Protein AF-A0A503WKK1-F1 (afdb_monomer)

Mean predicted aligned error: 8.86 Å

pLDDT: mean 79.46, std 18.34, range [39.28, 95.06]

Structure (mmCIF, N/CA/C/O backbone):
data_AF-A0A503WKK1-F1
#
_entry.id   AF-A0A503WKK1-F1
#
loop_
_atom_site.group_PDB
_atom_site.id
_atom_site.type_symbol
_atom_site.label_atom_id
_atom_site.label_alt_id
_atom_site.label_comp_id
_atom_site.label_asym_id
_atom_site.label_entity_id
_atom_site.label_seq_id
_atom_si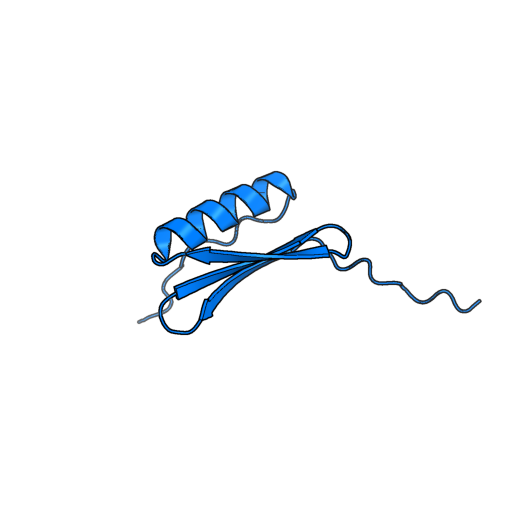te.pdbx_PDB_ins_code
_atom_site.Cartn_x
_atom_site.Cartn_y
_atom_site.Cartn_z
_atom_site.occupancy
_atom_site.B_iso_or_equiv
_atom_site.auth_seq_id
_atom_site.auth_comp_id
_atom_site.auth_asym_id
_atom_site.auth_atom_id
_atom_site.pdbx_PDB_model_num
ATOM 1 N N . MET A 1 1 ? 2.954 -23.465 -30.794 1.00 39.69 1 MET A N 1
ATOM 2 C CA . MET A 1 1 ? 3.674 -23.522 -29.506 1.00 39.69 1 MET A CA 1
ATOM 3 C C . MET A 1 1 ? 2.841 -22.728 -28.519 1.00 39.69 1 MET A C 1
ATOM 5 O O . MET A 1 1 ? 2.758 -21.515 -28.646 1.00 39.69 1 MET A O 1
ATOM 9 N N . ALA A 1 2 ? 2.087 -23.418 -27.665 1.00 48.19 2 ALA A N 1
ATOM 10 C CA . ALA A 1 2 ? 1.321 -22.775 -26.609 1.00 48.19 2 ALA A CA 1
ATOM 11 C C . ALA A 1 2 ? 2.305 -22.396 -25.501 1.00 48.19 2 ALA A C 1
ATOM 13 O O . ALA A 1 2 ? 2.713 -23.241 -24.715 1.00 48.19 2 ALA A O 1
ATOM 14 N N . SER A 1 3 ? 2.718 -21.138 -25.479 1.00 45.69 3 SER A N 1
ATOM 15 C CA . SER A 1 3 ? 3.355 -20.547 -24.311 1.00 45.69 3 SER A CA 1
ATOM 16 C C . SER A 1 3 ? 2.427 -19.425 -23.918 1.00 45.69 3 SER A C 1
ATOM 18 O O . SER A 1 3 ? 2.449 -18.347 -24.513 1.00 45.69 3 SER A O 1
ATOM 20 N N . GLY A 1 4 ? 1.506 -19.746 -23.006 1.00 45.69 4 GLY A N 1
ATOM 21 C CA . GLY A 1 4 ? 0.726 -18.727 -22.336 1.00 45.69 4 GLY A CA 1
ATOM 22 C C . GLY A 1 4 ? 1.703 -17.656 -21.891 1.00 45.69 4 GLY A C 1
ATOM 23 O O . GLY A 1 4 ? 2.744 -17.968 -21.315 1.00 45.69 4 GLY A O 1
ATOM 24 N N . ALA A 1 5 ? 1.398 -16.401 -22.200 1.00 50.31 5 ALA A N 1
ATOM 25 C CA . ALA A 1 5 ? 1.909 -15.328 -21.383 1.00 50.31 5 ALA A CA 1
ATOM 26 C C . ALA A 1 5 ? 1.373 -15.626 -19.980 1.00 50.31 5 ALA A C 1
ATOM 28 O O . ALA A 1 5 ? 0.274 -15.206 -19.619 1.00 50.31 5 ALA A O 1
ATOM 29 N N . GLU A 1 6 ? 2.115 -16.436 -19.224 1.00 45.72 6 GLU A N 1
ATOM 30 C CA . GLU A 1 6 ? 2.176 -16.363 -17.785 1.00 45.72 6 GLU A CA 1
ATOM 31 C C . GLU A 1 6 ? 2.519 -14.903 -17.549 1.00 45.72 6 GLU A C 1
ATOM 33 O O . GLU A 1 6 ? 3.673 -14.488 -17.590 1.00 45.72 6 GLU A O 1
ATOM 38 N N . LYS A 1 7 ? 1.468 -14.080 -17.487 1.00 53.00 7 LYS A N 1
ATOM 39 C CA . LYS A 1 7 ? 1.525 -12.718 -17.011 1.00 53.00 7 LYS A CA 1
ATOM 40 C C . LYS A 1 7 ? 2.039 -12.887 -15.597 1.00 53.00 7 LYS A C 1
ATOM 42 O O . LYS A 1 7 ? 1.235 -13.036 -14.680 1.00 53.00 7 LYS A O 1
ATOM 47 N N . THR A 1 8 ? 3.358 -12.920 -15.425 1.00 52.81 8 THR A N 1
ATOM 48 C CA . THR A 1 8 ? 3.989 -12.668 -14.141 1.00 52.81 8 THR A CA 1
ATOM 49 C C . THR A 1 8 ? 3.285 -11.413 -13.662 1.00 52.81 8 THR A C 1
ATOM 51 O O . THR A 1 8 ? 3.308 -10.411 -14.390 1.00 52.81 8 THR A O 1
ATOM 54 N N . PRO A 1 9 ? 2.487 -11.484 -12.586 1.00 61.22 9 PRO A N 1
ATOM 55 C CA . PRO A 1 9 ? 1.597 -10.386 -12.291 1.00 61.22 9 PRO A CA 1
ATOM 56 C C . PRO A 1 9 ? 2.499 -9.196 -12.017 1.00 61.22 9 PRO A C 1
ATOM 58 O O . PRO A 1 9 ? 3.402 -9.266 -11.180 1.00 61.22 9 PRO A O 1
ATOM 61 N N . ALA A 1 10 ? 2.323 -8.166 -12.844 1.00 78.12 10 ALA A N 1
ATOM 62 C CA . ALA A 1 10 ? 3.174 -6.998 -12.821 1.00 78.12 10 ALA A CA 1
ATOM 63 C C . ALA A 1 10 ? 3.204 -6.455 -11.395 1.00 78.12 10 ALA A C 1
ATOM 65 O O . ALA A 1 10 ? 2.168 -6.431 -10.719 1.00 78.12 10 ALA A O 1
ATOM 66 N N . ASN A 1 11 ? 4.389 -6.041 -10.949 1.00 88.62 11 ASN A N 1
ATOM 67 C CA . ASN A 1 11 ? 4.527 -5.451 -9.632 1.00 88.62 11 ASN A CA 1
ATOM 68 C C . ASN A 1 11 ? 3.517 -4.303 -9.507 1.00 88.62 11 ASN A C 1
ATOM 70 O O . ASN A 1 11 ? 3.392 -3.472 -10.408 1.00 88.62 11 ASN A O 1
ATOM 74 N N . ALA A 1 12 ? 2.751 -4.277 -8.425 1.00 87.88 12 ALA A N 1
ATOM 75 C CA . ALA A 1 12 ? 1.674 -3.313 -8.261 1.00 87.88 12 ALA A CA 1
ATOM 76 C C . ALA A 1 12 ? 1.507 -2.955 -6.793 1.00 87.88 12 ALA A C 1
ATOM 78 O O . ALA A 1 12 ? 1.662 -3.797 -5.916 1.00 87.88 12 ALA A O 1
ATOM 79 N N . VAL A 1 13 ? 1.151 -1.702 -6.525 1.00 90.88 13 VAL A N 1
ATOM 80 C CA . VAL A 1 13 ? 0.825 -1.252 -5.171 1.00 90.88 13 VAL A CA 1
ATOM 81 C C . VAL A 1 13 ? -0.483 -0.483 -5.208 1.00 90.88 13 VAL A C 1
ATOM 83 O O . VAL A 1 13 ? -0.594 0.542 -5.894 1.00 90.88 13 VAL A O 1
ATOM 86 N N . ARG A 1 14 ? -1.468 -0.970 -4.458 1.00 90.81 14 ARG A N 1
ATOM 87 C CA . ARG A 1 14 ? -2.824 -0.423 -4.367 1.00 90.81 14 ARG A CA 1
ATOM 88 C C . ARG A 1 14 ? -3.140 -0.071 -2.924 1.00 90.81 14 ARG A C 1
ATOM 90 O O . ARG A 1 14 ? -2.621 -0.699 -2.009 1.00 90.81 14 ARG A O 1
ATOM 97 N N . VAL A 1 15 ? -3.960 0.955 -2.746 1.00 91.69 15 VAL A N 1
ATOM 98 C CA . VAL A 1 15 ? -4.461 1.377 -1.438 1.00 91.69 15 VAL A CA 1
ATOM 99 C C . VAL A 1 15 ? -5.975 1.358 -1.521 1.00 91.69 15 VAL A C 1
ATOM 101 O O . VAL A 1 15 ? -6.541 2.004 -2.400 1.00 91.69 15 VAL A O 1
ATOM 104 N N . GLU A 1 16 ? -6.607 0.604 -0.637 1.00 91.94 16 GLU A N 1
ATOM 105 C CA . GLU A 1 16 ? -8.048 0.375 -0.604 1.00 91.94 16 GLU A CA 1
ATOM 106 C C . GLU A 1 16 ? -8.555 0.619 0.814 1.00 91.94 16 GLU 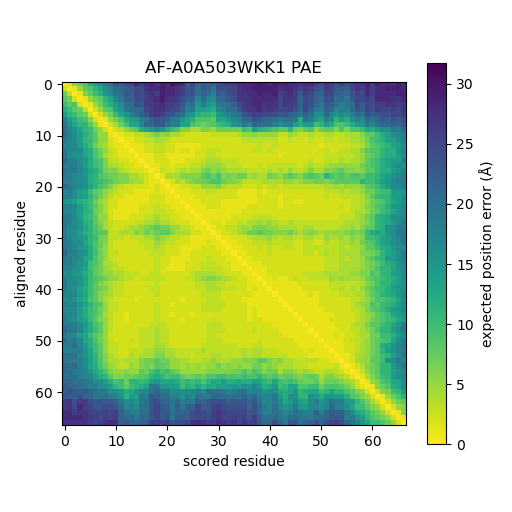A C 1
ATOM 108 O O . GLU A 1 16 ? -7.854 0.349 1.787 1.00 91.94 16 GLU A O 1
ATOM 113 N N . ARG A 1 17 ? -9.766 1.157 0.950 1.00 90.69 17 ARG A N 1
ATOM 114 C CA . ARG A 1 17 ? -10.401 1.337 2.257 1.00 90.69 17 ARG A CA 1
ATOM 115 C C . ARG A 1 17 ? -11.221 0.089 2.577 1.00 90.69 17 ARG A C 1
ATOM 117 O O . ARG A 1 17 ? -12.082 -0.271 1.780 1.00 90.69 17 ARG A O 1
ATOM 124 N N . LEU A 1 18 ? -10.964 -0.543 3.719 1.00 90.00 18 LEU A N 1
ATOM 125 C CA . LEU A 1 18 ? -11.642 -1.758 4.187 1.00 90.00 18 LEU A CA 1
ATOM 126 C C . LEU A 1 18 ? -12.110 -1.548 5.629 1.00 90.00 18 LEU A C 1
ATOM 128 O O . LEU A 1 18 ? -11.283 -1.258 6.480 1.00 90.00 18 LEU A O 1
ATOM 132 N N . ASP A 1 19 ? -13.416 -1.652 5.889 1.00 85.62 19 ASP A N 1
ATOM 133 C CA . ASP A 1 19 ? -14.023 -1.617 7.237 1.00 85.62 19 ASP A CA 1
ATOM 134 C C . ASP A 1 19 ? -13.532 -0.495 8.181 1.00 85.62 19 ASP A C 1
ATOM 136 O O . ASP A 1 19 ? -13.446 -0.650 9.393 1.00 85.62 19 ASP A O 1
ATOM 140 N N . GLY A 1 20 ? -13.233 0.684 7.626 1.00 89.00 20 GLY A N 1
ATOM 141 C CA . GLY A 1 20 ? -12.733 1.834 8.394 1.00 89.00 20 GLY A CA 1
ATOM 142 C C . GLY A 1 20 ? -11.207 1.925 8.481 1.00 89.00 20 GLY A C 1
ATOM 143 O O . GLY A 1 20 ? -10.691 2.984 8.825 1.00 89.00 20 GLY A O 1
ATOM 144 N N . GLU A 1 21 ? -10.502 0.883 8.061 1.00 94.88 21 GLU A N 1
ATOM 145 C CA . GLU A 1 21 ? -9.056 0.828 7.888 1.00 94.88 21 GLU A CA 1
ATOM 146 C C . GLU A 1 21 ? -8.655 1.021 6.415 1.00 94.88 21 GLU A C 1
ATOM 148 O O . GLU A 1 21 ? -9.474 1.116 5.494 1.00 94.88 21 GLU A O 1
ATOM 153 N N . TRP A 1 22 ? -7.350 1.079 6.188 1.00 95.00 22 TRP A N 1
ATOM 154 C CA . TRP A 1 22 ? -6.710 1.254 4.896 1.00 95.00 22 TRP A CA 1
ATOM 155 C C . TRP A 1 22 ? -5.777 0.087 4.613 1.00 95.00 22 TRP A C 1
ATOM 157 O O . TRP A 1 22 ? -4.735 -0.074 5.245 1.00 95.00 22 TRP A O 1
ATOM 167 N N . ALA A 1 23 ? -6.137 -0.718 3.626 1.00 95.06 23 ALA A N 1
ATOM 168 C CA . ALA A 1 23 ? -5.352 -1.834 3.149 1.00 95.06 23 ALA A CA 1
ATOM 169 C C . ALA A 1 23 ? -4.418 -1.401 2.022 1.00 95.06 23 ALA A C 1
ATOM 171 O O . ALA A 1 23 ? -4.850 -0.914 0.980 1.00 95.06 23 ALA A O 1
ATOM 172 N N . VAL A 1 24 ? -3.124 -1.628 2.204 1.00 94.62 24 VAL A N 1
ATOM 173 C CA . VAL A 1 24 ? -2.126 -1.528 1.144 1.00 94.62 24 VAL A CA 1
ATOM 174 C C . VAL A 1 24 ? -1.858 -2.923 0.607 1.00 94.62 24 VAL A C 1
ATOM 176 O O . VAL A 1 24 ? -1.280 -3.758 1.305 1.00 94.62 24 VAL A O 1
ATOM 179 N N . GLN A 1 25 ? -2.265 -3.168 -0.634 1.00 94.50 25 G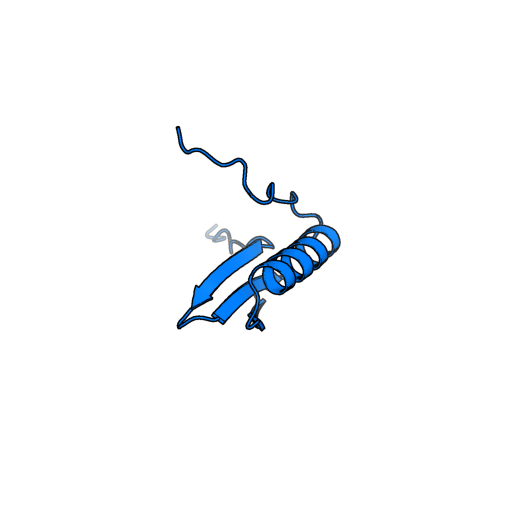LN A N 1
ATOM 180 C CA . GLN A 1 25 ? -1.987 -4.402 -1.355 1.00 94.50 25 GLN A CA 1
ATOM 181 C C . GLN A 1 25 ? -0.739 -4.222 -2.220 1.00 94.50 25 GLN A C 1
ATOM 183 O O . GLN A 1 25 ? -0.652 -3.292 -3.021 1.00 94.50 25 GLN A O 1
ATOM 188 N N . ILE A 1 26 ? 0.222 -5.124 -2.062 1.00 93.19 26 ILE A N 1
ATOM 189 C CA . ILE A 1 26 ? 1.492 -5.155 -2.780 1.00 93.19 26 ILE A CA 1
ATOM 190 C C . ILE A 1 26 ? 1.538 -6.459 -3.560 1.00 93.19 26 ILE A C 1
ATOM 192 O O . ILE A 1 26 ? 1.480 -7.534 -2.971 1.00 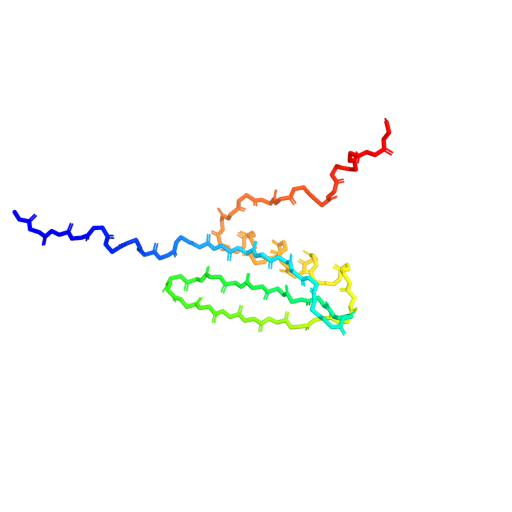93.19 26 ILE A O 1
ATOM 196 N N . VAL A 1 27 ? 1.660 -6.361 -4.873 1.00 91.06 27 VAL A N 1
ATOM 197 C CA . VAL A 1 27 ? 1.950 -7.481 -5.760 1.00 91.06 27 VAL A CA 1
ATOM 198 C C . VAL A 1 27 ? 3.426 -7.384 -6.108 1.00 91.06 27 VAL A C 1
ATOM 200 O O . VAL A 1 27 ? 3.854 -6.390 -6.690 1.00 91.06 27 VAL A O 1
ATOM 203 N N . GLU A 1 28 ? 4.206 -8.384 -5.722 1.00 87.88 28 GLU A N 1
ATOM 204 C CA . GLU A 1 28 ? 5.634 -8.485 -6.021 1.00 87.88 28 GLU A CA 1
ATOM 205 C C . GLU A 1 28 ? 5.902 -9.894 -6.552 1.00 87.88 28 GLU A C 1
ATOM 207 O O . GLU A 1 28 ? 5.719 -10.873 -5.830 1.00 87.88 28 GLU A O 1
ATOM 212 N N . ASN A 1 29 ? 6.301 -10.005 -7.822 1.00 85.31 29 ASN A N 1
ATOM 213 C CA . ASN A 1 29 ? 6.712 -11.271 -8.439 1.00 85.31 29 ASN A CA 1
ATOM 214 C C . ASN A 1 29 ? 5.724 -12.446 -8.232 1.00 85.31 29 ASN A C 1
ATOM 216 O O . ASN A 1 29 ? 6.120 -13.539 -7.834 1.00 85.31 29 ASN A O 1
ATOM 220 N N . GLY A 1 30 ? 4.417 -12.235 -8.420 1.00 84.81 30 GLY A N 1
ATOM 221 C CA . GLY A 1 30 ? 3.427 -13.295 -8.147 1.00 84.81 30 GLY A CA 1
ATOM 222 C C . GLY A 1 30 ? 2.823 -13.277 -6.750 1.00 84.81 30 GLY A C 1
ATOM 223 O O . GLY A 1 30 ? 1.736 -13.815 -6.550 1.00 84.81 30 GLY A O 1
ATOM 224 N N . LYS A 1 31 ? 3.494 -12.653 -5.782 1.00 87.50 31 LYS A N 1
ATOM 225 C CA . LYS A 1 31 ? 3.101 -12.698 -4.378 1.00 8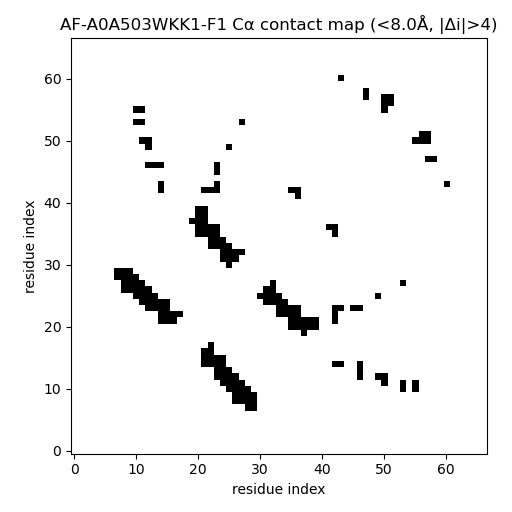7.50 31 LYS A CA 1
ATOM 226 C C . LYS A 1 31 ? 2.302 -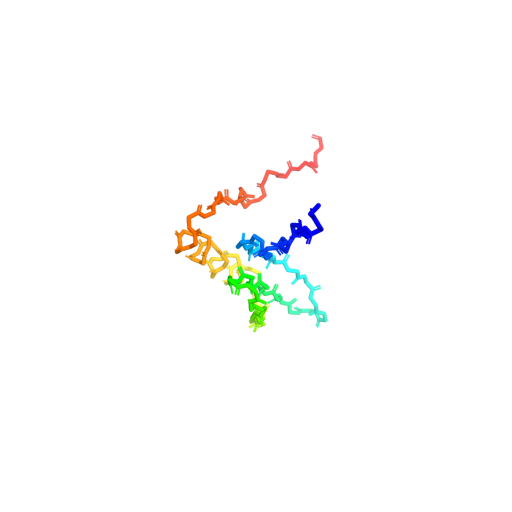11.463 -3.996 1.00 87.50 31 LYS A C 1
ATOM 228 O O . LYS A 1 31 ? 2.784 -10.339 -4.113 1.00 87.50 31 LYS A O 1
ATOM 233 N N . VAL A 1 32 ? 1.096 -11.688 -3.484 1.00 90.19 32 VAL A N 1
ATOM 234 C CA . VAL A 1 32 ? 0.251 -10.632 -2.923 1.00 90.19 32 VAL A CA 1
ATOM 235 C C . VAL A 1 32 ? 0.507 -10.541 -1.424 1.00 90.19 32 VAL A C 1
ATOM 237 O O . VAL A 1 32 ? 0.395 -11.529 -0.702 1.00 90.19 32 VAL A O 1
ATOM 240 N N . THR A 1 33 ? 0.859 -9.352 -0.954 1.00 92.19 33 THR A N 1
ATOM 241 C CA . THR A 1 33 ? 1.001 -9.025 0.466 1.00 92.19 33 THR A CA 1
ATOM 242 C C . THR A 1 33 ? 0.060 -7.881 0.794 1.00 92.19 33 THR A C 1
ATOM 244 O O . THR A 1 33 ? 0.007 -6.902 0.056 1.00 92.19 33 THR A O 1
ATOM 247 N N . GLN A 1 34 ? -0.663 -7.980 1.905 1.00 93.62 34 GLN A N 1
ATOM 248 C CA . GLN A 1 34 ? -1.567 -6.931 2.361 1.00 93.62 34 GLN A CA 1
ATOM 249 C C . GLN A 1 34 ? -1.132 -6.410 3.729 1.00 93.62 34 GLN A C 1
ATOM 251 O O . GLN A 1 34 ? -0.746 -7.185 4.606 1.00 93.62 34 GLN A O 1
ATOM 256 N N . ARG A 1 35 ? -1.201 -5.091 3.915 1.00 94.12 35 ARG A N 1
ATOM 257 C CA . ARG A 1 35 ? -0.987 -4.431 5.207 1.00 94.12 35 ARG A CA 1
ATOM 258 C C . ARG A 1 35 ? -2.122 -3.470 5.508 1.00 94.12 35 ARG A C 1
ATOM 260 O O . ARG A 1 35 ? -2.417 -2.618 4.682 1.00 94.12 35 ARG A O 1
ATOM 267 N N . LEU A 1 36 ? -2.732 -3.626 6.677 1.00 94.62 36 LEU A N 1
ATOM 268 C CA . LEU A 1 36 ? -3.783 -2.745 7.174 1.00 94.62 36 LEU A CA 1
ATOM 269 C C . LEU A 1 36 ? -3.172 -1.602 7.984 1.00 94.62 36 LEU A C 1
ATOM 271 O O . LEU A 1 36 ? -2.157 -1.783 8.661 1.00 94.62 36 LEU A O 1
ATOM 275 N N . PHE A 1 37 ? -3.793 -0.436 7.881 1.00 93.69 37 PHE A N 1
ATOM 276 C CA . PHE A 1 37 ? -3.442 0.778 8.598 1.00 93.69 37 PHE A CA 1
ATOM 277 C C . PHE A 1 37 ? -4.722 1.484 9.028 1.00 93.69 37 PHE A C 1
ATOM 279 O O . PHE A 1 37 ? -5.630 1.664 8.225 1.00 93.69 37 PHE A O 1
ATOM 286 N N . GLU A 1 38 ? -4.765 1.994 10.250 1.00 93.06 38 GLU A N 1
ATOM 287 C CA . GLU A 1 38 ? -5.921 2.761 10.733 1.00 93.06 38 GLU A CA 1
ATOM 288 C C . GLU A 1 38 ? -6.031 4.127 10.033 1.00 93.06 38 GLU A C 1
ATOM 290 O O . GLU A 1 38 ? -7.114 4.671 9.835 1.00 93.06 38 GLU A O 1
ATOM 295 N N . THR A 1 39 ? -4.895 4.691 9.616 1.00 92.75 39 THR A N 1
ATOM 296 C CA . THR A 1 39 ? -4.819 6.040 9.047 1.00 92.75 39 THR A CA 1
ATOM 297 C C . THR A 1 39 ? -4.477 6.018 7.561 1.00 92.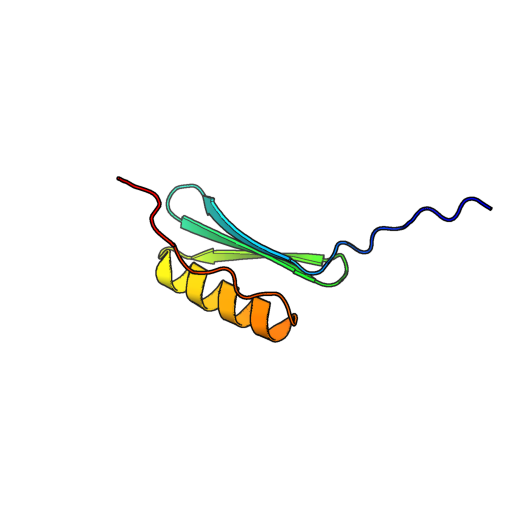75 39 THR A C 1
ATOM 299 O O . THR A 1 39 ? -3.454 5.464 7.150 1.00 92.75 39 THR A O 1
ATOM 302 N N . GLU A 1 40 ? -5.266 6.741 6.762 1.00 90.44 40 GLU A N 1
ATOM 303 C CA . GLU A 1 40 ? -5.074 6.869 5.311 1.00 90.44 40 GLU A CA 1
ATOM 304 C C . GLU A 1 40 ? -3.670 7.364 4.949 1.00 90.44 40 GLU A C 1
ATOM 306 O O . GLU A 1 40 ? -3.011 6.841 4.052 1.00 90.44 40 GLU A O 1
ATOM 311 N N . GLN A 1 41 ? -3.198 8.388 5.660 1.00 90.75 41 GLN A N 1
ATOM 312 C CA . GLN A 1 41 ? -1.921 9.032 5.383 1.00 90.75 41 GLN A CA 1
ATOM 313 C C . GLN A 1 41 ? -0.740 8.072 5.593 1.00 90.75 41 GLN A C 1
ATOM 315 O O . GLN A 1 41 ? 0.195 8.067 4.792 1.00 90.75 41 GLN A O 1
ATOM 320 N N . PHE A 1 42 ? -0.817 7.198 6.604 1.00 92.56 42 PHE A N 1
ATOM 321 C CA . PHE A 1 42 ? 0.178 6.149 6.831 1.00 92.56 42 PHE A CA 1
ATOM 322 C C . PHE A 1 42 ? 0.131 5.079 5.736 1.00 92.56 42 PHE A C 1
ATOM 324 O O . PHE A 1 42 ? 1.181 4.731 5.193 1.00 92.56 42 PHE A O 1
ATOM 331 N N . ALA A 1 43 ? -1.065 4.627 5.344 1.00 92.94 43 ALA A N 1
ATOM 332 C CA . ALA A 1 43 ? -1.229 3.685 4.237 1.00 92.94 43 ALA A CA 1
ATOM 333 C C . ALA A 1 43 ? -0.649 4.237 2.926 1.00 92.94 43 ALA A C 1
ATOM 335 O O . ALA A 1 43 ? 0.103 3.554 2.230 1.00 92.94 43 ALA A O 1
ATOM 336 N N . LYS A 1 44 ? -0.942 5.503 2.606 1.00 90.50 44 LYS A N 1
ATOM 337 C CA . LYS A 1 44 ? -0.425 6.194 1.417 1.00 90.50 44 LYS A CA 1
ATOM 338 C C . LYS A 1 44 ? 1.096 6.329 1.446 1.00 90.50 44 LYS A C 1
ATOM 340 O O . LYS A 1 44 ? 1.743 6.024 0.445 1.00 90.50 44 LYS A O 1
ATOM 345 N N . ASN A 1 45 ? 1.671 6.739 2.577 1.00 92.56 45 ASN A N 1
ATOM 346 C CA . ASN A 1 45 ? 3.121 6.872 2.713 1.00 92.56 45 ASN A CA 1
ATOM 347 C C . ASN A 1 45 ? 3.827 5.515 2.553 1.00 92.56 45 ASN A C 1
ATOM 349 O O . ASN A 1 45 ? 4.780 5.384 1.783 1.00 92.56 45 ASN A O 1
ATOM 353 N N . PHE A 1 46 ? 3.298 4.472 3.199 1.00 92.38 46 PHE A N 1
ATOM 354 C CA . PHE A 1 46 ? 3.807 3.112 3.054 1.00 92.38 46 PHE A CA 1
ATOM 355 C C . PHE A 1 46 ? 3.709 2.614 1.605 1.00 92.38 46 PHE A C 1
ATOM 357 O O . PHE A 1 46 ? 4.681 2.087 1.062 1.00 92.38 46 PHE A O 1
ATOM 364 N N . ALA A 1 47 ? 2.571 2.840 0.943 1.00 91.94 47 ALA A N 1
ATOM 365 C CA . ALA A 1 47 ? 2.376 2.489 -0.459 1.00 91.94 47 ALA A CA 1
ATOM 366 C C . ALA A 1 47 ? 3.376 3.200 -1.383 1.00 91.94 47 ALA A C 1
ATOM 368 O O . ALA A 1 47 ? 3.930 2.569 -2.282 1.00 91.94 47 ALA A O 1
ATOM 369 N N . ASN A 1 48 ? 3.658 4.484 -1.154 1.00 91.50 48 ASN A N 1
ATOM 370 C CA . ASN A 1 48 ? 4.664 5.221 -1.920 1.00 91.50 48 ASN A CA 1
ATOM 371 C C . ASN A 1 48 ? 6.070 4.645 -1.724 1.00 91.50 48 ASN A C 1
ATOM 373 O O . ASN A 1 48 ? 6.777 4.443 -2.711 1.00 91.50 48 ASN A O 1
ATOM 377 N N . GLY A 1 49 ? 6.444 4.284 -0.493 1.00 92.19 49 GLY A N 1
ATOM 378 C CA . GLY A 1 49 ? 7.708 3.593 -0.224 1.00 92.19 49 GLY A CA 1
ATOM 379 C C . GLY A 1 49 ? 7.835 2.274 -0.994 1.00 92.19 49 GLY A C 1
ATOM 380 O O . GLY A 1 49 ? 8.870 2.007 -1.606 1.00 92.19 49 GLY A O 1
ATOM 381 N N . GLN A 1 50 ? 6.762 1.477 -1.049 1.00 92.81 50 GLN A N 1
ATOM 382 C CA . GLN A 1 50 ? 6.753 0.231 -1.825 1.00 92.81 50 GLN A CA 1
ATOM 383 C C . GLN A 1 50 ? 6.798 0.478 -3.335 1.00 92.81 50 GLN A C 1
ATOM 385 O O . GLN A 1 50 ? 7.482 -0.254 -4.043 1.00 92.81 50 GLN A O 1
ATOM 390 N N . ARG A 1 51 ? 6.135 1.525 -3.846 1.00 89.56 51 ARG A N 1
ATOM 391 C CA . ARG A 1 51 ? 6.221 1.899 -5.268 1.00 89.56 51 ARG A CA 1
ATOM 392 C C . ARG A 1 51 ? 7.644 2.256 -5.668 1.00 89.56 51 ARG A C 1
ATOM 394 O O . ARG A 1 51 ? 8.120 1.736 -6.668 1.00 89.56 51 ARG A O 1
ATOM 401 N N . ILE A 1 52 ? 8.330 3.068 -4.863 1.00 89.94 52 ILE A N 1
ATOM 402 C CA . ILE A 1 52 ? 9.732 3.437 -5.103 1.00 89.94 52 ILE A CA 1
ATOM 403 C C . ILE A 1 52 ? 10.612 2.181 -5.102 1.00 89.94 52 ILE A C 1
ATOM 405 O O . ILE A 1 52 ? 11.372 1.965 -6.042 1.00 89.94 52 ILE A O 1
ATOM 409 N N . ARG A 1 53 ? 10.451 1.305 -4.100 1.00 89.88 53 ARG A N 1
ATOM 410 C CA . ARG A 1 53 ? 11.184 0.032 -4.010 1.00 89.88 53 ARG A CA 1
ATOM 411 C C . ARG A 1 53 ? 10.953 -0.871 -5.228 1.00 89.88 53 ARG A C 1
ATOM 413 O O . ARG A 1 53 ? 11.883 -1.529 -5.680 1.00 89.88 53 ARG A O 1
ATOM 420 N N . LEU A 1 54 ? 9.732 -0.891 -5.760 1.00 87.25 54 LEU A N 1
ATOM 421 C CA . LEU A 1 54 ? 9.338 -1.702 -6.916 1.00 87.25 54 LEU A CA 1
ATOM 422 C C . LEU A 1 54 ? 9.553 -1.001 -8.268 1.00 87.25 54 LEU A C 1
ATOM 424 O O . LEU A 1 54 ? 9.165 -1.558 -9.294 1.00 87.25 54 LEU A O 1
ATOM 428 N N . SER A 1 55 ? 10.159 0.195 -8.289 1.00 86.69 55 SER A N 1
ATOM 429 C CA . SER A 1 55 ? 10.314 1.037 -9.490 1.00 86.69 55 SER A CA 1
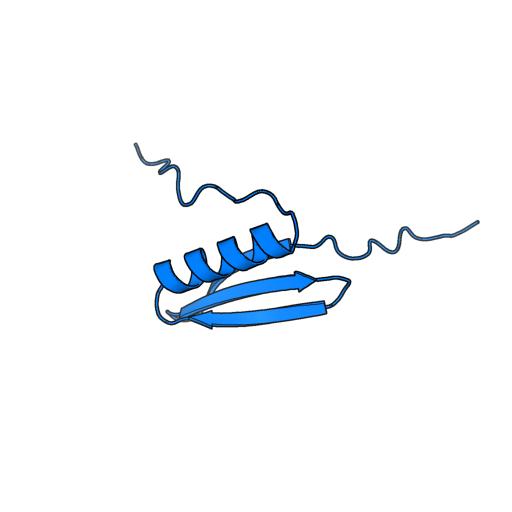ATOM 430 C C . SER A 1 55 ? 8.994 1.307 -10.227 1.00 86.69 55 SER A C 1
ATOM 432 O O . SER A 1 55 ? 8.942 1.386 -11.453 1.00 86.69 55 SER A O 1
ATOM 434 N N . LEU A 1 56 ? 7.904 1.432 -9.471 1.00 84.44 56 LEU A N 1
ATOM 435 C CA . LEU A 1 56 ? 6.579 1.744 -9.989 1.00 84.44 56 LEU A CA 1
ATOM 436 C C . LEU A 1 56 ? 6.352 3.254 -10.002 1.00 84.44 56 LEU A C 1
ATOM 438 O O . LEU A 1 56 ? 6.840 3.956 -9.111 1.00 84.44 56 LEU A O 1
ATOM 442 N N . PRO A 1 57 ? 5.556 3.765 -10.957 1.00 80.00 57 PRO A N 1
ATOM 443 C CA . PRO A 1 57 ? 5.169 5.163 -10.949 1.00 80.00 57 PRO A CA 1
ATOM 444 C C . PRO A 1 57 ? 4.468 5.491 -9.632 1.00 80.00 57 PRO A C 1
ATOM 446 O O . PRO A 1 57 ? 3.504 4.832 -9.227 1.00 80.00 57 PRO A O 1
ATOM 449 N N . VAL A 1 58 ? 4.971 6.519 -8.951 1.00 72.25 58 VAL A N 1
ATOM 450 C CA . VAL A 1 58 ? 4.305 7.069 -7.776 1.00 72.25 58 VAL A CA 1
ATOM 451 C C . VAL A 1 58 ? 2.990 7.661 -8.259 1.00 72.25 58 VAL A C 1
ATOM 453 O O . VAL A 1 58 ? 2.976 8.595 -9.059 1.00 72.25 58 VAL A O 1
ATOM 456 N N . LEU A 1 59 ? 1.875 7.086 -7.811 1.00 67.44 59 LEU A N 1
ATOM 457 C CA . LEU A 1 59 ? 0.577 7.666 -8.114 1.00 67.44 59 LEU A CA 1
ATOM 458 C C . LEU A 1 59 ? 0.458 8.992 -7.357 1.00 67.44 59 LEU A C 1
ATOM 460 O O . LEU A 1 59 ? 0.745 9.022 -6.155 1.00 67.44 59 LEU A O 1
ATOM 464 N N . PRO A 1 60 ? 0.034 10.075 -8.026 1.00 58.81 60 PRO A N 1
ATOM 465 C CA . PRO A 1 60 ? -0.205 11.333 -7.351 1.00 58.81 60 PRO A CA 1
ATOM 466 C C . PRO A 1 60 ? -1.253 11.118 -6.259 1.00 58.81 60 PRO A C 1
ATOM 468 O O . PRO A 1 60 ? -2.366 10.644 -6.495 1.00 58.81 60 PRO A O 1
ATOM 471 N N . GLN A 1 61 ? -0.863 11.446 -5.033 1.00 57.34 61 GLN A N 1
ATOM 472 C CA . GLN A 1 61 ? -1.726 11.473 -3.862 1.00 57.34 61 GLN A CA 1
ATOM 473 C C . GLN A 1 61 ? -2.769 12.591 -4.030 1.00 57.34 61 GLN A C 1
ATOM 475 O O . GLN A 1 61 ? -2.553 13.707 -3.591 1.00 57.34 61 GLN A O 1
ATOM 480 N N . HIS A 1 62 ? -3.890 12.285 -4.689 1.00 48.19 62 HIS A N 1
ATOM 481 C CA . HIS A 1 62 ? -5.018 13.192 -4.946 1.00 48.19 62 HIS A CA 1
ATOM 482 C C . HIS A 1 62 ? -4.668 14.466 -5.741 1.00 48.19 62 HIS A C 1
ATOM 484 O O . HIS A 1 62 ? -4.340 15.503 -5.173 1.00 48.19 62 HIS A O 1
ATOM 490 N N . ALA A 1 63 ? -4.913 14.451 -7.053 1.00 44.38 63 ALA A N 1
ATOM 491 C CA . ALA A 1 63 ? -5.509 15.631 -7.677 1.00 44.38 63 ALA A CA 1
ATOM 492 C C . ALA A 1 63 ? -7.014 15.547 -7.388 1.00 44.38 63 ALA A C 1
ATOM 494 O O . ALA A 1 63 ? -7.708 14.694 -7.943 1.00 44.38 63 ALA A O 1
ATOM 495 N N . GLY A 1 64 ? -7.510 16.354 -6.449 1.00 42.53 64 GLY A N 1
ATOM 496 C CA . GLY A 1 64 ? -8.946 16.489 -6.236 1.00 42.53 64 GLY A CA 1
ATOM 497 C C . GLY A 1 64 ? -9.613 16.881 -7.553 1.00 42.53 64 GLY A C 1
ATOM 498 O O . GLY A 1 64 ? -9.349 17.956 -8.077 1.00 42.53 64 GLY A O 1
ATOM 499 N N . THR A 1 65 ? -10.457 16.010 -8.101 1.00 53.91 65 THR A N 1
ATOM 500 C CA . THR A 1 65 ? -11.440 16.430 -9.102 1.00 53.91 65 THR A CA 1
ATOM 501 C C . THR A 1 65 ? -12.732 16.630 -8.335 1.00 53.91 65 THR A C 1
ATOM 503 O O . THR A 1 65 ? -13.356 15.663 -7.905 1.00 53.91 65 THR A O 1
ATOM 506 N N . GLY A 1 66 ? -13.061 17.886 -8.053 1.00 55.59 66 GLY A N 1
ATOM 507 C CA . GLY A 1 66 ? -14.216 18.207 -7.227 1.00 55.59 66 GLY A CA 1
ATOM 508 C C . GLY A 1 66 ? -14.499 19.696 -7.074 1.00 55.59 66 GLY A C 1
ATOM 509 O O . GLY A 1 66 ? -14.716 20.123 -5.946 1.00 55.59 66 GLY A O 1
ATOM 510 N N . LYS A 1 67 ? -14.460 20.476 -8.164 1.00 39.28 67 LYS A N 1
ATOM 511 C CA . LYS A 1 67 ? -15.586 21.295 -8.658 1.00 39.28 67 LYS A CA 1
ATOM 512 C C . LYS A 1 67 ? -15.196 22.049 -9.929 1.00 39.28 67 LYS A C 1
ATOM 514 O O . LYS A 1 67 ? -14.052 22.541 -9.9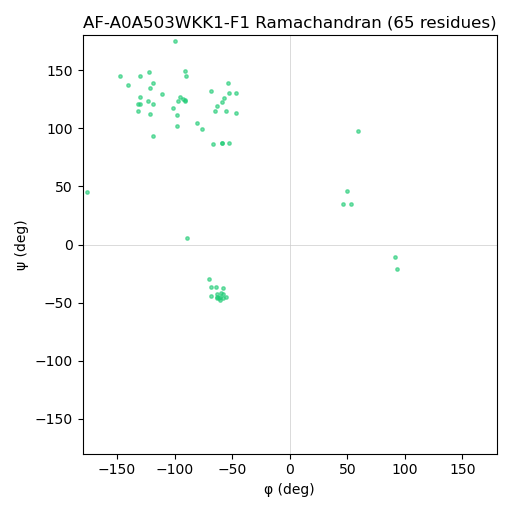83 1.00 39.28 67 LYS A O 1
#

Secondary structure (DSSP, 8-state):
--------PPPEEEEEEETTEEEEEEEETTEEEEEEESSHHHHHHHHHHHHHHTT-----S------

Radius of gyration: 14.49 Å; Cα contacts (8 Å, |Δi|>4): 97; chains: 1; bounding box: 27×45×40 Å

Solvent-accessible surface area (backbone atoms only — not comparable to full-atom values): 4196 Å² total; per-residue (Å²): 133,92,71,74,80,74,68,67,45,66,70,42,69,48,78,46,82,51,100,82,28,19,33,26,39,37,33,52,86,67,42,78,45,76,44,79,28,77,44,62,69,59,28,50,52,54,41,45,54,51,20,58,76,69,73,42,82,72,74,77,86,71,80,82,85,86,130

Foldseek 3Di:
DDDPPPPQPQWDWDWDDDPQWIWIWTRDRNDTDIDIGNDPVVSLVVSQVSCVVSVHDNDPPDPDPDD

Nearest PDB structures (foldseek):
  5tsh-assembly1_D  TM=4.763E-01  e=1.793E-01  Geobacter metallireducens GS-15
  5zfr-assembly1_C-2  TM=4.757E-01  e=2.507E-01  Geobacter sulfurreducens PCA
  5tsh-assembly1_E  TM=4.788E-01  e=2.867E-01  Geobacter metallireducens GS-15
  5tsh-assembly1_F  TM=4.780E-01  e=3.505E-01  Geobacter metallireducens GS-15
  6rd4-assembly1_7  TM=3.201E-01  e=3.278E-01  Polytomella sp. Pringsheim 198.80

Sequence (67 aa):
MASGAEKTPANAVRVERLDGEWAVQIVENGKVTQRLFETEQFAKNFANGQRIRLSLPVLPQHAGTGK